Protein AF-A0A7Y2UE62-F1 (afdb_monomer)

Structure (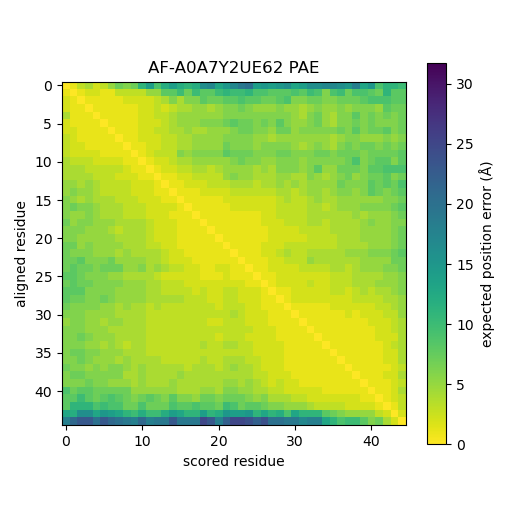mmCIF, N/CA/C/O backbone):
data_AF-A0A7Y2UE62-F1
#
_entry.id   AF-A0A7Y2UE62-F1
#
loop_
_atom_site.group_PDB
_atom_site.id
_atom_site.type_symbol
_atom_site.label_atom_id
_atom_site.label_alt_id
_atom_site.label_comp_id
_atom_site.label_asym_id
_atom_site.label_entity_id
_atom_site.label_seq_id
_atom_site.pdbx_PDB_ins_code
_atom_site.Cartn_x
_atom_site.Cartn_y
_atom_site.Cartn_z
_atom_site.occupancy
_atom_site.B_iso_or_equiv
_atom_site.auth_seq_id
_atom_site.auth_comp_id
_atom_site.auth_asym_id
_atom_site.auth_atom_id
_atom_site.pdbx_PDB_model_num
ATOM 1 N N . ILE A 1 1 ? 8.905 8.800 14.743 1.00 80.56 1 ILE A N 1
ATOM 2 C CA . ILE A 1 1 ? 8.879 9.118 13.292 1.00 80.56 1 ILE A CA 1
ATOM 3 C C . ILE A 1 1 ? 10.204 9.777 12.925 1.00 80.56 1 ILE A C 1
ATOM 5 O O . ILE A 1 1 ? 10.701 10.552 13.733 1.00 80.56 1 ILE A O 1
ATOM 9 N N . THR A 1 2 ? 10.806 9.444 11.781 1.00 97.31 2 THR A N 1
ATOM 10 C CA . THR A 1 2 ? 12.047 10.095 11.317 1.00 97.31 2 THR A CA 1
ATOM 11 C C . THR A 1 2 ? 11.723 11.227 10.341 1.00 97.31 2 THR A C 1
ATOM 13 O O . THR A 1 2 ? 10.642 11.244 9.749 1.00 97.31 2 THR A O 1
ATOM 16 N N . ARG A 1 3 ? 12.668 12.157 10.139 1.00 93.69 3 ARG A N 1
ATOM 17 C CA . ARG A 1 3 ? 12.533 13.244 9.152 1.00 93.69 3 ARG A CA 1
ATOM 18 C C . ARG A 1 3 ? 12.213 12.708 7.748 1.00 93.69 3 ARG A C 1
ATOM 20 O O . ARG A 1 3 ? 11.288 13.196 7.114 1.00 93.69 3 ARG A O 1
ATOM 27 N N . TRP A 1 4 ? 12.909 11.653 7.318 1.00 94.75 4 TRP A N 1
ATOM 28 C CA . TRP A 1 4 ? 12.660 10.995 6.031 1.00 94.75 4 TRP A CA 1
ATOM 29 C C . TRP A 1 4 ? 11.221 10.466 5.922 1.00 94.75 4 TRP A C 1
ATOM 31 O O . TRP A 1 4 ? 10.556 10.710 4.919 1.00 94.75 4 TRP A O 1
ATOM 41 N N . SER A 1 5 ? 10.699 9.804 6.967 1.00 95.56 5 SER A N 1
ATOM 42 C CA . SER A 1 5 ? 9.314 9.309 6.963 1.00 95.56 5 SER A CA 1
ATOM 43 C C . SER A 1 5 ? 8.294 10.443 6.862 1.00 95.56 5 SER A C 1
ATOM 45 O O . SER A 1 5 ? 7.318 10.309 6.132 1.00 95.56 5 SER A O 1
ATOM 47 N N . ALA A 1 6 ? 8.509 11.558 7.567 1.00 94.25 6 ALA A N 1
ATOM 48 C CA . ALA A 1 6 ? 7.615 12.712 7.495 1.00 94.25 6 ALA A CA 1
ATOM 49 C C . ALA A 1 6 ? 7.580 13.320 6.081 1.00 94.25 6 ALA A C 1
ATOM 51 O O . ALA A 1 6 ? 6.505 13.640 5.585 1.00 94.25 6 ALA A O 1
ATOM 52 N N . GLU A 1 7 ? 8.726 13.420 5.407 1.00 93.69 7 GLU A N 1
ATOM 53 C CA . GLU A 1 7 ? 8.829 13.952 4.038 1.00 93.69 7 GLU A CA 1
ATOM 54 C C . GLU A 1 7 ? 8.084 13.085 3.006 1.00 93.69 7 GLU A C 1
ATOM 56 O O . GLU A 1 7 ? 7.391 13.618 2.141 1.00 93.69 7 GLU A O 1
ATOM 61 N N . HIS A 1 8 ? 8.163 11.756 3.120 1.00 93.25 8 HIS A N 1
ATOM 62 C CA . HIS A 1 8 ? 7.551 10.847 2.141 1.00 93.25 8 HIS A CA 1
ATOM 63 C C . HIS A 1 8 ? 6.064 10.584 2.413 1.00 93.25 8 HIS A C 1
ATOM 65 O O . HIS A 1 8 ? 5.282 10.428 1.483 1.00 93.25 8 HIS A O 1
ATOM 71 N N . LEU A 1 9 ? 5.643 10.535 3.679 1.00 93.12 9 LEU A N 1
ATOM 72 C CA . LEU A 1 9 ? 4.252 10.215 4.026 1.00 93.12 9 LEU A CA 1
ATOM 73 C C . LEU A 1 9 ? 3.324 11.438 4.024 1.00 93.12 9 LEU A C 1
ATOM 75 O O . LEU A 1 9 ? 2.109 11.273 4.064 1.00 93.12 9 LEU A O 1
ATOM 79 N N . SER A 1 10 ? 3.872 12.656 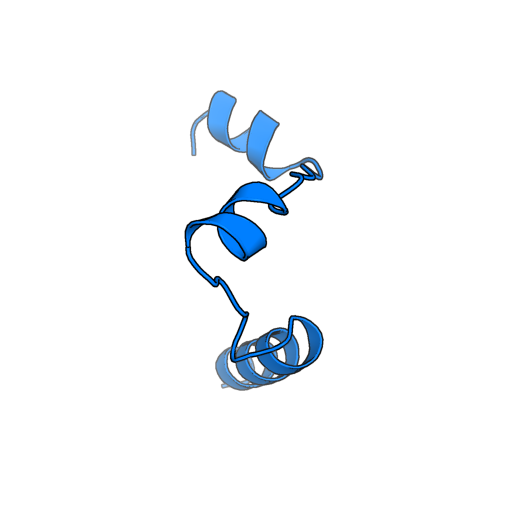3.990 1.00 94.50 10 SER A N 1
ATOM 80 C CA . SER A 1 10 ? 3.084 13.899 3.969 1.00 94.50 10 SER A CA 1
ATOM 81 C C . SER A 1 10 ? 2.685 14.367 2.569 1.00 94.50 10 SER A C 1
ATOM 83 O O . SER A 1 10 ? 1.9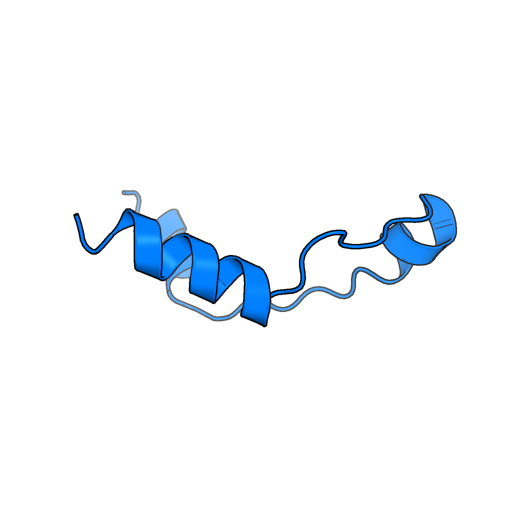51 15.346 2.440 1.00 94.50 10 SER A O 1
ATOM 85 N N . THR A 1 11 ? 3.141 13.687 1.516 1.00 92.69 11 THR A N 1
ATOM 86 C CA . THR A 1 11 ? 2.863 14.064 0.128 1.00 92.69 11 THR A CA 1
ATOM 87 C C . THR A 1 11 ? 2.256 12.904 -0.653 1.00 92.69 11 THR A C 1
ATOM 89 O O . THR A 1 11 ? 2.463 11.726 -0.349 1.00 92.69 11 THR A O 1
ATOM 92 N N . ALA A 1 12 ? 1.454 13.242 -1.664 1.00 92.69 12 ALA A N 1
ATOM 93 C CA . ALA A 1 12 ? 0.835 12.244 -2.521 1.00 92.69 12 ALA A CA 1
ATOM 94 C C . ALA A 1 12 ? 1.879 11.640 -3.468 1.00 92.69 12 ALA A C 1
ATOM 96 O O . ALA A 1 12 ? 2.509 12.358 -4.243 1.00 92.69 12 ALA A O 1
ATOM 97 N N . HIS A 1 13 ? 2.003 10.316 -3.437 1.00 88.12 13 HIS A N 1
ATOM 98 C CA . HIS A 1 13 ? 2.852 9.556 -4.345 1.00 88.12 13 HIS A CA 1
ATOM 99 C C . HIS A 1 13 ? 1.980 8.626 -5.183 1.00 88.12 13 HIS A C 1
ATOM 101 O O . HIS A 1 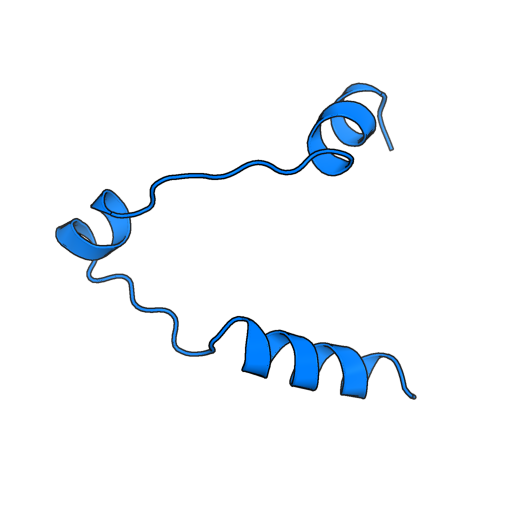13 ? 1.251 7.792 -4.645 1.00 88.12 13 HIS A O 1
ATOM 107 N N . TRP A 1 14 ? 2.057 8.778 -6.502 1.00 91.50 14 TRP A N 1
ATOM 108 C CA . TRP A 1 14 ? 1.313 7.959 -7.452 1.00 91.50 14 TRP A CA 1
ATOM 109 C C . TRP A 1 14 ? 2.266 7.024 -8.183 1.00 91.50 14 TRP A C 1
ATOM 111 O O . TRP A 1 14 ? 3.346 7.434 -8.605 1.00 91.50 14 TRP A O 1
ATOM 121 N N . TYR A 1 15 ? 1.842 5.776 -8.354 1.00 90.31 15 TYR A N 1
ATOM 122 C CA . TYR A 1 15 ? 2.606 4.744 -9.044 1.00 90.31 15 TYR A CA 1
ATOM 123 C C . TYR A 1 15 ? 1.750 4.117 -10.137 1.00 90.31 15 TYR A C 1
ATOM 125 O O . TYR A 1 15 ? 0.572 3.827 -9.917 1.00 90.31 15 TYR A O 1
ATOM 133 N N . ASP A 1 16 ? 2.352 3.871 -11.300 1.00 94.88 16 ASP A N 1
ATOM 134 C CA . ASP A 1 16 ? 1.745 2.996 -12.294 1.00 94.88 16 ASP A CA 1
ATOM 135 C C . ASP A 1 16 ? 1.981 1.533 -11.895 1.00 94.88 16 ASP A C 1
ATOM 137 O O . ASP A 1 16 ? 3.115 1.061 -11.822 1.00 94.88 16 ASP A O 1
ATOM 141 N N . ILE A 1 17 ? 0.888 0.819 -11.638 1.00 94.62 17 ILE A N 1
ATOM 142 C CA . ILE A 1 17 ? 0.890 -0.603 -11.278 1.00 94.62 17 ILE A CA 1
ATOM 143 C C . ILE A 1 17 ? 0.455 -1.505 -12.443 1.00 94.62 17 ILE A C 1
ATOM 145 O O . ILE A 1 17 ? 0.106 -2.668 -12.232 1.00 94.62 17 ILE A O 1
ATOM 149 N N . SER A 1 18 ? 0.440 -0.991 -13.676 1.00 96.31 18 SER A N 1
ATOM 150 C CA . SER A 1 18 ? 0.040 -1.730 -14.882 1.00 96.31 18 SER A CA 1
ATOM 151 C C . SER A 1 18 ? 0.823 -3.033 -15.063 1.00 96.31 18 SER A C 1
ATOM 153 O O . SER A 1 18 ? 0.235 -4.049 -15.438 1.00 96.31 18 SER A O 1
ATOM 155 N N . ALA A 1 19 ? 2.115 -3.042 -14.719 1.00 97.50 19 ALA A N 1
ATOM 156 C CA . ALA A 1 19 ? 2.948 -4.241 -14.747 1.00 97.50 19 ALA A CA 1
ATOM 157 C C . ALA A 1 19 ? 2.425 -5.339 -13.807 1.00 97.50 19 ALA A C 1
ATOM 159 O O . ALA A 1 19 ? 2.263 -6.475 -14.233 1.00 97.50 19 ALA A O 1
ATOM 160 N N . ALA A 1 20 ? 2.051 -5.001 -12.567 1.00 96.31 20 ALA A N 1
ATOM 161 C CA . ALA A 1 20 ? 1.495 -5.976 -1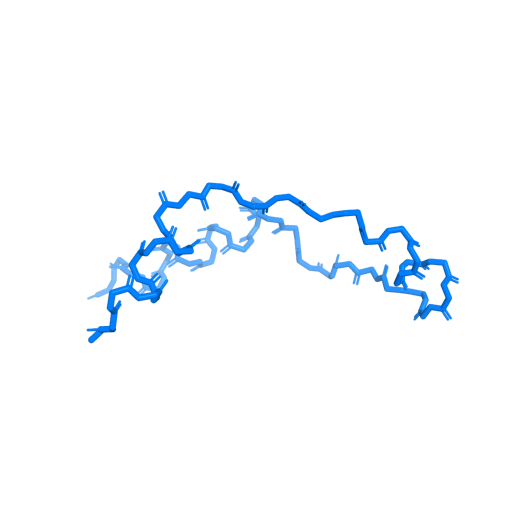1.626 1.00 96.31 20 ALA A CA 1
ATOM 162 C C . ALA A 1 20 ? 0.170 -6.571 -12.130 1.00 96.31 20 ALA A C 1
ATOM 164 O O . ALA A 1 20 ? -0.074 -7.768 -11.991 1.00 96.31 20 ALA A O 1
ATOM 165 N N . LYS A 1 21 ? -0.678 -5.754 -12.766 1.00 96.12 21 LYS A N 1
ATOM 166 C CA . LYS A 1 21 ? -1.939 -6.229 -13.354 1.00 96.12 21 LYS A CA 1
ATOM 167 C C . LYS A 1 21 ? -1.701 -7.194 -14.515 1.00 96.12 21 LYS A C 1
ATOM 169 O O . LYS A 1 21 ? -2.362 -8.222 -14.594 1.00 96.12 21 LYS A O 1
ATOM 174 N N . ARG A 1 22 ? -0.766 -6.862 -15.408 1.00 97.69 22 ARG A N 1
ATOM 175 C CA . ARG A 1 22 ? -0.468 -7.652 -16.610 1.00 97.69 22 ARG A CA 1
ATOM 176 C C . ARG A 1 22 ? 0.287 -8.938 -16.285 1.00 97.69 22 ARG A C 1
ATOM 178 O O . ARG A 1 22 ? -0.092 -9.995 -16.771 1.00 97.69 22 ARG A O 1
ATOM 185 N N . ASP A 1 23 ? 1.340 -8.832 -15.484 1.00 98.25 23 ASP A N 1
ATOM 186 C CA . ASP A 1 23 ? 2.321 -9.905 -15.313 1.00 98.25 23 ASP A CA 1
ATOM 187 C C . ASP A 1 23 ? 1.937 -10.843 -14.158 1.00 98.25 23 ASP A C 1
ATOM 189 O O . ASP A 1 23 ? 2.244 -12.031 -14.201 1.00 98.25 23 ASP A O 1
ATOM 193 N N . LEU A 1 24 ? 1.240 -10.323 -13.139 1.00 97.31 24 LEU A N 1
ATOM 194 C CA . LEU A 1 24 ? 0.827 -11.084 -11.951 1.00 97.31 24 LEU A CA 1
ATOM 195 C C . LEU A 1 24 ? -0.690 -11.295 -11.870 1.00 97.31 24 LEU A C 1
ATOM 197 O O . LEU A 1 24 ? -1.172 -11.875 -10.900 1.00 97.31 24 LEU A O 1
ATOM 201 N N . GLY A 1 25 ? -1.459 -10.796 -12.844 1.00 96.62 25 GLY A N 1
ATOM 202 C CA . GLY A 1 25 ? -2.922 -10.863 -12.816 1.00 96.62 25 GLY A CA 1
ATOM 203 C C . GLY A 1 25 ? -3.547 -10.079 -11.658 1.00 96.62 25 GLY A C 1
ATOM 204 O O . GLY A 1 25 ? -4.673 -10.374 -11.257 1.00 96.62 25 GLY A O 1
ATOM 205 N N . TYR A 1 26 ? -2.827 -9.106 -11.085 1.00 95.62 26 TYR A N 1
ATOM 206 C CA . TYR A 1 26 ? -3.282 -8.403 -9.889 1.00 95.62 26 TYR A CA 1
ATOM 207 C C . TYR A 1 26 ? -4.619 -7.690 -10.123 1.00 95.62 26 TYR A C 1
ATOM 209 O O . TYR A 1 26 ? -4.738 -6.818 -10.986 1.00 95.62 26 TYR A O 1
ATOM 217 N N . THR A 1 27 ? -5.607 -8.020 -9.292 1.00 95.31 27 THR A N 1
ATOM 218 C CA . THR A 1 27 ? -6.902 -7.342 -9.214 1.00 95.31 27 THR A CA 1
ATOM 219 C C . THR A 1 27 ? -7.207 -7.038 -7.754 1.00 95.31 27 THR A C 1
ATOM 221 O O . THR A 1 27 ? -7.075 -7.904 -6.895 1.00 95.31 27 THR A O 1
ATOM 224 N N . ALA A 1 28 ? -7.599 -5.797 -7.463 1.00 93.31 28 ALA A N 1
ATOM 225 C CA . ALA A 1 28 ? -8.029 -5.428 -6.123 1.00 93.31 28 ALA A CA 1
ATOM 226 C C . ALA A 1 28 ? -9.428 -6.003 -5.862 1.00 93.31 28 ALA A C 1
ATOM 228 O O . ALA A 1 28 ? -10.384 -5.604 -6.524 1.00 93.31 28 ALA A O 1
ATOM 229 N N . GLU A 1 29 ? -9.543 -6.921 -4.902 1.00 95.44 29 GLU A N 1
ATOM 230 C CA . GLU A 1 29 ? -10.829 -7.512 -4.501 1.00 95.44 29 GLU A CA 1
ATOM 231 C C . GLU A 1 29 ? -11.752 -6.492 -3.827 1.00 95.44 29 GLU A C 1
ATOM 233 O O . GLU A 1 29 ? -12.968 -6.546 -3.977 1.00 95.44 29 GLU A O 1
ATOM 238 N N . VAL A 1 30 ? -11.163 -5.532 -3.110 1.00 95.94 30 VAL A N 1
ATOM 239 C CA . VAL A 1 30 ? -11.876 -4.448 -2.435 1.00 95.94 30 VAL A CA 1
ATOM 240 C C . VAL A 1 30 ? -11.477 -3.128 -3.075 1.00 95.94 30 VAL A C 1
ATOM 242 O O . VAL A 1 30 ? -10.294 -2.790 -3.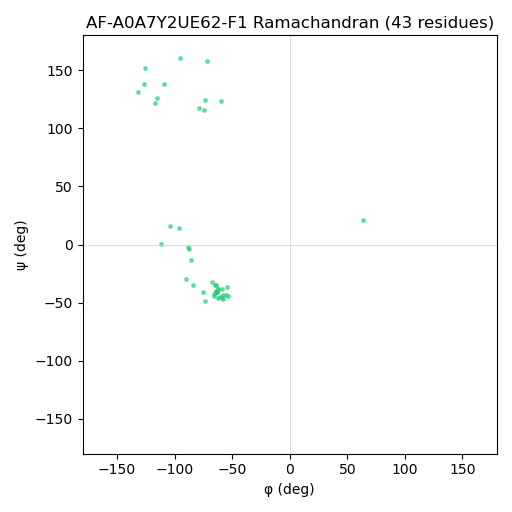171 1.00 95.94 30 VAL A O 1
ATOM 245 N N . THR A 1 31 ? -12.471 -2.356 -3.508 1.00 95.44 31 THR A N 1
ATOM 246 C CA . THR A 1 31 ? -12.228 -1.025 -4.075 1.00 95.44 31 THR A CA 1
ATOM 247 C C . THR A 1 31 ? -11.819 -0.028 -2.989 1.00 95.44 31 THR A C 1
ATOM 249 O O . THR A 1 31 ? -12.160 -0.188 -1.818 1.00 95.44 31 THR A O 1
ATOM 252 N N . ILE A 1 32 ? -11.149 1.066 -3.369 1.00 94.38 32 ILE A N 1
ATOM 253 C CA . ILE A 1 32 ? -10.771 2.132 -2.421 1.00 94.38 32 ILE A CA 1
ATOM 254 C C . ILE A 1 32 ? -12.000 2.670 -1.669 1.00 94.38 32 ILE A C 1
ATOM 256 O O . ILE A 1 32 ? -11.957 2.837 -0.452 1.00 94.38 32 ILE A O 1
ATOM 260 N N . ALA A 1 33 ? -13.113 2.905 -2.370 1.00 97.12 33 ALA A N 1
ATOM 261 C CA . ALA A 1 33 ? -14.334 3.433 -1.763 1.00 97.12 33 ALA A CA 1
ATOM 262 C C . ALA A 1 33 ? -14.924 2.483 -0.707 1.00 97.12 33 ALA A C 1
ATOM 264 O O . ALA A 1 33 ? -15.42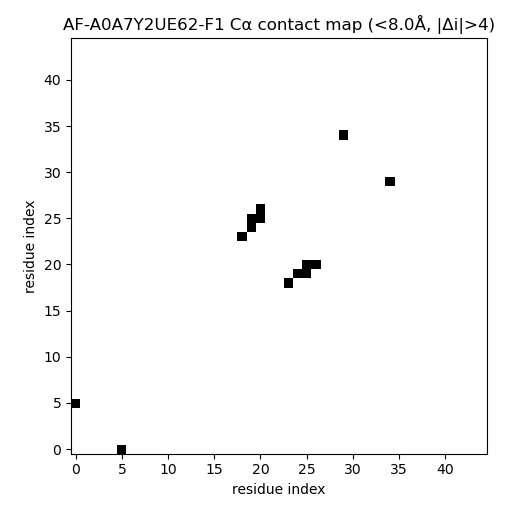3 2.917 0.330 1.00 97.12 33 ALA A O 1
ATOM 265 N N . GLU A 1 34 ? -14.869 1.183 -0.970 1.00 97.81 34 GLU A N 1
ATOM 266 C CA . GLU A 1 34 ? -15.388 0.146 -0.085 1.00 97.81 34 GLU A CA 1
ATOM 267 C C . GLU A 1 34 ? -14.467 -0.070 1.120 1.00 97.81 34 GLU A C 1
ATOM 269 O O . GLU A 1 34 ? -14.936 -0.093 2.259 1.00 97.81 34 GLU A O 1
ATOM 274 N N . GLY A 1 35 ? -13.150 -0.066 0.895 1.00 96.69 35 GLY A N 1
ATOM 275 C CA . GLY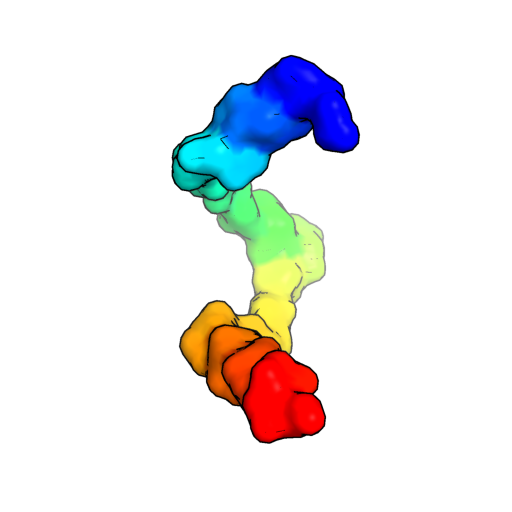 A 1 35 ? -12.142 -0.083 1.953 1.00 96.69 35 GLY A CA 1
ATOM 276 C C . GLY A 1 35 ? -12.274 1.103 2.913 1.00 96.69 35 GLY A C 1
ATOM 277 O O . GLY A 1 35 ? -12.264 0.912 4.127 1.00 96.69 35 GLY A O 1
ATOM 278 N N . LEU A 1 36 ? -12.495 2.319 2.399 1.00 97.00 36 LEU A N 1
ATOM 279 C CA . LEU A 1 36 ? -12.705 3.509 3.236 1.00 97.00 36 LEU A CA 1
ATOM 280 C C . LEU A 1 36 ? -13.985 3.421 4.083 1.00 97.00 36 LEU A C 1
ATOM 282 O O . LEU A 1 36 ? -13.992 3.866 5.231 1.00 97.00 36 LEU A O 1
ATOM 286 N N . LYS A 1 37 ? -15.056 2.801 3.567 1.00 97.31 37 LYS A N 1
ATOM 287 C CA . LYS A 1 37 ? -16.274 2.539 4.354 1.00 97.31 37 LYS A CA 1
ATOM 288 C C . LYS A 1 37 ? -16.010 1.556 5.495 1.00 97.31 37 LYS A C 1
ATOM 290 O O . LYS A 1 37 ? -16.495 1.781 6.601 1.00 97.31 37 LYS A O 1
ATOM 295 N N . ILE A 1 38 ? -15.254 0.484 5.245 1.00 96.56 38 ILE A N 1
ATOM 296 C CA . ILE A 1 38 ? -14.865 -0.488 6.282 1.00 96.56 38 ILE A CA 1
ATOM 297 C C . ILE A 1 38 ? -14.013 0.202 7.351 1.00 96.56 38 ILE A C 1
ATOM 299 O O . ILE A 1 38 ? -14.286 0.058 8.543 1.00 96.56 38 ILE A O 1
ATOM 303 N N . LEU A 1 39 ? -13.033 1.002 6.923 1.00 96.12 39 LEU A N 1
ATOM 304 C CA . LEU A 1 39 ? -12.142 1.745 7.808 1.00 96.12 39 LEU A CA 1
ATOM 305 C C . LEU A 1 39 ? -12.915 2.690 8.736 1.00 96.12 39 LEU A C 1
ATOM 307 O O . LEU A 1 39 ? -12.706 2.679 9.944 1.00 96.12 39 LEU A O 1
ATOM 311 N N . SER A 1 40 ? -13.857 3.463 8.191 1.00 97.12 40 SER A N 1
ATOM 312 C CA . SER A 1 40 ? -14.691 4.378 8.978 1.00 97.12 40 SER A CA 1
ATOM 313 C C . SER A 1 40 ? -15.489 3.658 10.070 1.00 97.12 40 SER A C 1
ATOM 315 O O . SER A 1 40 ? -15.600 4.179 11.179 1.00 97.12 40 SER A O 1
ATOM 317 N N . ARG A 1 41 ? -16.005 2.454 9.790 1.00 96.56 41 ARG A N 1
ATOM 318 C CA . ARG A 1 41 ? -16.739 1.658 10.786 1.00 96.56 41 ARG A CA 1
ATOM 319 C C . ARG A 1 41 ? -15.851 1.234 11.955 1.00 96.56 41 ARG A C 1
ATOM 321 O O . ARG A 1 41 ? -16.313 1.273 13.085 1.00 96.56 41 ARG A O 1
ATOM 328 N N . GLN A 1 42 ? -14.598 0.859 11.690 1.00 94.88 42 GLN A N 1
ATOM 329 C CA . GLN A 1 42 ? -13.640 0.432 12.721 1.00 94.88 42 GLN A CA 1
ATOM 330 C C . GLN A 1 42 ? -13.272 1.566 13.691 1.00 94.88 42 GLN A C 1
ATOM 332 O O . GLN A 1 42 ? -13.090 1.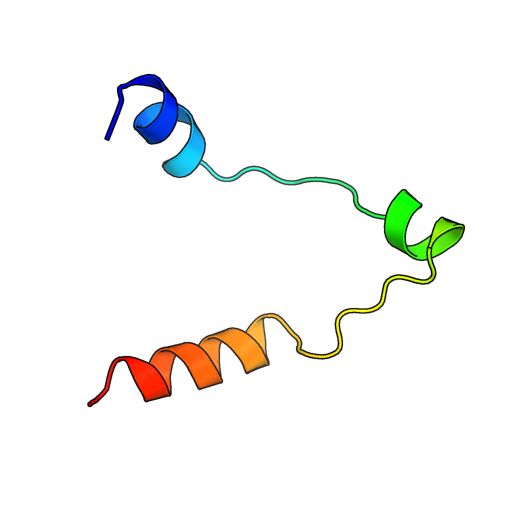313 14.873 1.00 94.88 42 GLN A O 1
ATOM 337 N N . PHE A 1 43 ? -13.194 2.810 13.208 1.00 92.75 43 PHE A N 1
ATOM 338 C CA . PHE A 1 43 ? -12.851 3.980 14.030 1.00 92.75 43 PHE A CA 1
ATOM 339 C C . PHE A 1 43 ? -14.046 4.664 14.710 1.00 92.75 43 PHE A C 1
ATOM 341 O O . PHE A 1 43 ? -13.853 5.647 15.418 1.00 92.75 43 PHE A O 1
ATOM 348 N N . SER A 1 44 ? -15.274 4.194 14.476 1.00 84.69 44 SER A N 1
ATOM 349 C CA . SER A 1 44 ? -16.490 4.761 15.087 1.00 84.69 44 SER A CA 1
ATOM 350 C C . SER A 1 44 ? -16.935 4.010 16.355 1.00 84.69 44 SER A C 1
ATOM 352 O O . SER A 1 44 ? -18.075 4.185 16.786 1.00 84.69 44 SER A O 1
ATOM 354 N N . ALA A 1 45 ? -16.064 3.162 16.916 1.00 60.12 45 ALA A N 1
ATOM 355 C CA . ALA A 1 45 ? -16.247 2.410 18.161 1.00 60.12 45 ALA A CA 1
ATOM 356 C C . ALA A 1 45 ? -15.307 2.949 19.248 1.00 60.12 45 ALA A C 1
ATOM 358 O O . ALA A 1 45 ? -15.743 2.985 20.419 1.00 60.12 45 ALA A O 1
#

Secondary structure (DSSP, 8-state):
--HHHHHHHTS------HHHHHHH----SS-HHHHHHHHHHHTT-

Radius of gyration: 15.19 Å; Cα contacts (8 Å, |Δi|>4): 7; chains: 1; bounding box: 29×25×35 Å

pLDDT: mean 93.82, std 6.07, range [60.12, 98.25]

Mean predicted aligned error: 4.45 Å

Solvent-accessible surface area (backbone atoms only — not comparable to full-atom values): 3053 Å² total; per-residue (Å²): 136,53,74,69,55,54,64,60,71,74,50,95,81,86,79,90,57,63,62,48,35,70,77,68,62,55,70,78,92,65,51,72,73,56,49,52,54,54,52,54,60,68,74,73,116

Sequence (45 aa):
ITRWSAEHLSTAHWYDISAAKRDLGYTAEVTIAEGLKILSRQFSA

Foldseek 3Di:
DDPVCCVVVVDDDDDDCVCCCVVVVDDDPADPVRVVVVVVVVVVD